Protein AF-A0A1I7ZKZ8-F1 (afdb_monomer)

Radius of gyration: 28.37 Å; Cα contacts (8 Å, |Δi|>4): 45; chains: 1; bounding box: 24×73×84 Å

Secondary structure (DSSP, 8-state):
---PPP-TTSHHHHHHHHHHHHHHHHGGG--S-SSSSTTTTSS--S--GGGGSHHHHHHHHHHHHHHHHHHTTT-TTHHHHHHTGGG-SHHHHHHHHHHS-TT--TTS--

Mean predicted aligned error: 17.16 Å

pLDDT: mean 74.66, std 18.21, range [36.25, 95.81]

Foldseek 3Di:
DDDDDDDPDPVVVVVVVVVVVVVVVVVVPPPPPPDDPPVVVVVQPDPQVQVVPVVRVVVLLVLQVVLCVVCCVPCVCLSVQCPPPNNPDPSSVVSVVVVDDPPDPPPPPD

Organism: NCBI:txid37863

Solvent-accessible surface area (backbone atoms only — not comparable to full-atom values): 7045 Å² total; per-residue (Å²): 138,85,87,82,81,86,74,95,79,62,61,64,63,56,52,51,52,53,51,50,52,56,59,60,59,66,66,75,73,69,74,93,80,81,89,83,57,75,72,71,61,68,76,63,84,60,94,45,73,55,65,79,39,56,72,60,38,52,53,53,53,48,47,26,48,56,42,21,69,77,37,36,91,85,36,74,59,39,41,60,57,14,53,37,77,75,44,73,33,72,56,28,53,56,44,50,55,73,77,48,72,93,81,68,70,97,73,80,89,120

InterPro domains:
  IPR018251 Crustacean neurohormone, conserved site [PS01250] (78-95)
  IPR031098 Crustacean CHH/MIH/GIH neurohormone family [PF01147] (56-103)
  IPR031098 Crustacean CHH/MIH/GIH neurohormone family [PTHR35981] (18-104)
  IPR035957 Crustacean CHH/MIH/GIH neurohormone superfamily [G3DSA:1.10.2010.10] (42-109)
  IPR035957 Crustacean CHH/MIH/GIH neurohormone superfamily [SSF81778] (42-104)

Structure (mmCIF, N/CA/C/O backbone):
data_AF-A0A1I7ZKZ8-F1
#
_entry.id   AF-A0A1I7ZKZ8-F1
#
loop_
_atom_site.group_PDB
_atom_site.id
_atom_site.type_symbol
_atom_site.label_atom_id
_atom_site.label_alt_id
_atom_site.label_comp_id
_atom_site.label_asym_id
_atom_site.label_entity_id
_atom_site.label_seq_id
_atom_site.pdbx_PDB_ins_code
_atom_site.Cartn_x
_atom_site.Cartn_y
_atom_site.Cartn_z
_atom_site.occupancy
_atom_site.B_iso_or_equiv
_atom_site.auth_seq_id
_atom_site.auth_comp_id
_atom_site.auth_asym_id
_atom_site.auth_atom_id
_atom_site.pdbx_PDB_model_num
ATOM 1 N N . MET A 1 1 ? -9.547 -57.025 -58.817 1.00 36.25 1 MET A N 1
ATOM 2 C CA . MET A 1 1 ? -8.298 -56.782 -58.060 1.00 36.25 1 MET A CA 1
ATOM 3 C C . MET A 1 1 ? -7.974 -55.295 -58.160 1.00 36.25 1 MET A C 1
ATOM 5 O O . MET A 1 1 ? -7.513 -54.859 -59.205 1.00 36.25 1 MET A O 1
ATOM 9 N N . ALA A 1 2 ? -8.324 -54.501 -57.144 1.00 38.44 2 ALA A N 1
ATOM 10 C CA . ALA A 1 2 ? -8.072 -53.058 -57.120 1.00 38.44 2 ALA 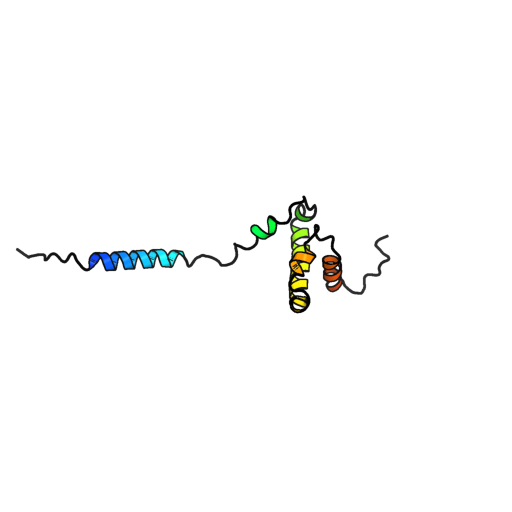A CA 1
ATOM 11 C C . ALA A 1 2 ? -6.711 -52.783 -56.461 1.00 38.44 2 ALA A C 1
ATOM 13 O O . ALA A 1 2 ? -6.445 -53.275 -55.366 1.00 38.44 2 ALA A O 1
ATOM 14 N N . ARG A 1 3 ? -5.841 -52.030 -57.143 1.00 46.59 3 ARG A N 1
ATOM 15 C CA . ARG A 1 3 ? -4.564 -51.554 -56.596 1.00 46.59 3 ARG A CA 1
ATOM 16 C C . ARG A 1 3 ? -4.843 -50.405 -55.621 1.00 46.59 3 ARG A C 1
ATOM 18 O O . ARG A 1 3 ? -5.304 -49.358 -56.063 1.00 46.59 3 ARG A O 1
ATOM 25 N N . LEU A 1 4 ? -4.539 -50.573 -54.333 1.00 51.56 4 LEU A N 1
ATOM 26 C CA . LEU A 1 4 ? -4.402 -49.443 -53.408 1.00 51.56 4 LEU A CA 1
ATOM 27 C C . LEU A 1 4 ? -2.948 -48.963 -53.428 1.00 51.56 4 LEU A C 1
ATOM 29 O O . LEU A 1 4 ? -2.021 -49.712 -53.128 1.00 51.56 4 LEU A O 1
ATOM 33 N N . SER A 1 5 ? -2.778 -47.719 -53.869 1.00 43.94 5 SER A N 1
ATOM 34 C CA . SER A 1 5 ? -1.511 -47.002 -53.963 1.00 43.94 5 SER A CA 1
ATOM 35 C C . SER A 1 5 ? -1.080 -46.506 -52.579 1.00 43.94 5 SER A C 1
ATOM 37 O O . SER A 1 5 ? -1.881 -45.946 -51.835 1.00 43.94 5 SER A O 1
ATOM 39 N N . SER A 1 6 ? 0.190 -46.735 -52.248 1.00 53.12 6 SER A N 1
ATOM 40 C CA . SER A 1 6 ? 0.863 -46.231 -51.052 1.00 53.12 6 SER A CA 1
ATOM 41 C C . SER A 1 6 ? 1.145 -44.731 -51.206 1.00 53.12 6 SER A C 1
ATOM 43 O O . SER A 1 6 ? 1.884 -44.343 -52.108 1.00 53.12 6 SER A O 1
ATOM 45 N N . SER A 1 7 ? 0.574 -43.885 -50.340 1.00 49.16 7 SER A N 1
ATOM 46 C CA . SER A 1 7 ? 0.876 -42.444 -50.259 1.00 49.16 7 SER A CA 1
ATOM 47 C C . SER A 1 7 ? 1.412 -42.053 -48.873 1.00 49.16 7 SER A C 1
ATOM 49 O O . SER A 1 7 ? 0.894 -41.194 -48.160 1.00 49.16 7 SER A O 1
ATOM 51 N N . THR A 1 8 ? 2.508 -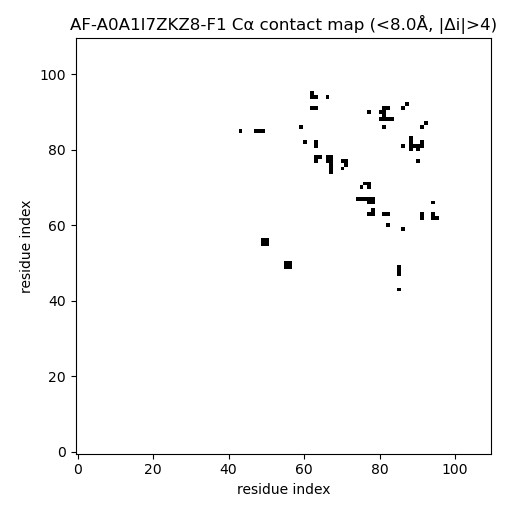42.686 -48.458 1.00 56.12 8 THR A N 1
ATOM 52 C CA . THR A 1 8 ? 3.269 -42.293 -47.263 1.00 56.12 8 THR A CA 1
ATOM 53 C C . THR A 1 8 ? 4.088 -41.031 -47.553 1.00 56.12 8 THR A C 1
ATOM 55 O O . THR A 1 8 ? 5.248 -41.113 -47.944 1.00 56.12 8 THR A O 1
ATOM 58 N N . GLY A 1 9 ? 3.480 -39.851 -47.406 1.00 56.19 9 GLY A N 1
ATOM 59 C CA . GLY A 1 9 ? 4.197 -38.576 -47.566 1.00 56.19 9 GLY A CA 1
ATOM 60 C C . GLY A 1 9 ? 3.473 -37.321 -47.067 1.00 56.19 9 GLY A C 1
ATOM 61 O O . GLY A 1 9 ? 4.132 -36.348 -46.725 1.00 56.19 9 GLY A O 1
ATOM 62 N N . LEU A 1 10 ? 2.138 -37.341 -46.954 1.00 53.09 10 LEU A N 1
ATOM 63 C CA . LEU A 1 10 ? 1.346 -36.197 -46.459 1.00 53.09 10 LEU A CA 1
ATOM 64 C C . LEU A 1 10 ? 0.806 -36.367 -45.029 1.00 53.09 10 LEU A C 1
ATOM 66 O O . LEU A 1 10 ? 0.424 -35.389 -44.391 1.00 53.09 10 LEU A O 1
ATOM 70 N N . ALA A 1 11 ? 0.821 -37.590 -44.494 1.00 56.31 11 ALA A N 1
ATOM 71 C CA . ALA A 1 11 ? 0.339 -37.888 -43.149 1.00 56.31 11 ALA A CA 1
ATOM 72 C C . ALA A 1 11 ? 1.092 -37.173 -42.003 1.00 56.31 11 ALA A C 1
ATOM 74 O O . ALA A 1 11 ? 0.417 -36.714 -41.083 1.00 56.31 11 ALA A O 1
ATOM 75 N N . PRO A 1 12 ? 2.436 -37.015 -42.005 1.00 59.47 12 PRO A N 1
ATOM 76 C CA . PRO A 1 12 ? 3.111 -36.482 -40.823 1.00 59.47 12 PRO A CA 1
ATOM 77 C C . PRO A 1 12 ? 2.798 -34.999 -40.612 1.00 59.47 12 PRO A C 1
ATOM 79 O O . PRO A 1 12 ? 2.567 -34.584 -39.484 1.00 59.47 12 PRO A O 1
ATOM 82 N N . ILE A 1 13 ? 2.704 -34.209 -41.687 1.00 69.12 13 ILE A N 1
ATOM 83 C CA . ILE A 1 13 ? 2.443 -32.763 -41.610 1.00 69.12 13 ILE A CA 1
ATOM 84 C C . ILE A 1 13 ? 1.049 -32.498 -41.030 1.00 69.12 13 ILE A C 1
ATOM 86 O O . ILE A 1 13 ? 0.898 -31.656 -40.148 1.00 69.12 13 ILE A O 1
ATOM 90 N N . ALA A 1 14 ? 0.044 -33.259 -41.473 1.00 68.00 14 ALA A N 1
ATOM 91 C CA . ALA A 1 14 ? -1.316 -33.156 -40.952 1.00 68.00 14 ALA A CA 1
ATOM 92 C C . ALA A 1 14 ? -1.397 -33.574 -39.473 1.00 68.00 14 ALA A C 1
ATOM 94 O O . ALA A 1 14 ? -2.075 -32.919 -38.685 1.00 68.00 14 ALA A O 1
ATOM 95 N N . VAL A 1 15 ? -0.660 -34.616 -39.074 1.00 70.38 15 VAL A N 1
ATOM 96 C CA . VAL A 1 15 ? -0.594 -35.072 -37.676 1.00 70.38 15 VAL A CA 1
ATOM 97 C C . VAL A 1 15 ? 0.096 -34.036 -36.782 1.00 70.38 15 VAL A C 1
ATOM 99 O O . VAL A 1 15 ? -0.413 -33.733 -35.704 1.00 70.38 15 VAL A O 1
ATOM 102 N N . PHE A 1 16 ? 1.200 -33.434 -37.235 1.00 72.00 16 PHE A N 1
ATOM 103 C CA . PHE A 1 16 ? 1.883 -32.365 -36.499 1.00 72.00 16 PHE A CA 1
ATOM 104 C C . PHE A 1 16 ? 1.022 -31.105 -36.379 1.00 72.00 16 PHE A C 1
ATOM 106 O O . PHE A 1 16 ? 0.958 -30.528 -35.298 1.00 72.00 16 PHE A O 1
ATOM 113 N N . ALA A 1 17 ? 0.318 -30.705 -37.442 1.00 74.06 17 ALA A N 1
ATOM 114 C CA . ALA A 1 17 ? -0.581 -29.552 -37.411 1.00 74.06 17 ALA A CA 1
ATOM 115 C C . ALA A 1 17 ? -1.757 -29.761 -36.439 1.00 74.06 17 ALA A C 1
ATOM 117 O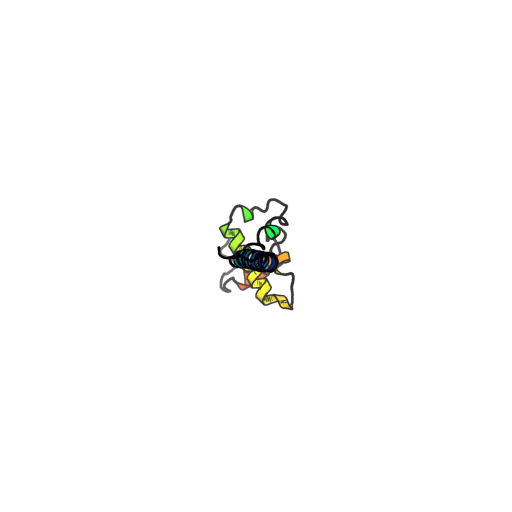 O . ALA A 1 17 ? -2.075 -28.864 -35.658 1.00 74.06 17 ALA A O 1
ATOM 118 N N . LEU A 1 18 ? -2.360 -30.956 -36.427 1.00 68.00 18 LEU A N 1
ATOM 119 C CA . LEU A 1 18 ? -3.438 -31.302 -35.493 1.00 68.00 18 LEU A CA 1
ATOM 120 C C . LEU A 1 18 ? -2.953 -31.342 -34.037 1.00 68.00 18 LEU A C 1
ATOM 122 O O . LEU A 1 18 ? -3.637 -30.827 -33.152 1.00 68.00 18 LEU A O 1
ATOM 126 N N . ALA A 1 19 ? -1.757 -31.884 -33.789 1.00 75.38 19 ALA A N 1
ATOM 127 C CA . ALA A 1 19 ? -1.147 -31.870 -32.462 1.00 75.38 19 ALA A CA 1
ATOM 128 C C . ALA A 1 19 ? -0.842 -30.437 -31.994 1.00 75.38 19 ALA A C 1
ATOM 130 O O . ALA A 1 19 ? -1.142 -30.084 -30.856 1.00 75.38 19 ALA A O 1
ATOM 131 N N . PHE A 1 20 ? -0.311 -29.586 -32.875 1.00 75.50 20 PHE A N 1
ATOM 132 C CA . PHE A 1 20 ? 0.007 -28.193 -32.552 1.00 75.50 20 PHE A CA 1
ATOM 133 C C . PHE A 1 20 ? -1.253 -27.363 -32.264 1.00 75.50 20 PHE A C 1
ATOM 135 O O . PHE A 1 20 ? -1.269 -26.589 -31.309 1.00 75.50 20 PHE A O 1
ATOM 142 N N . CYS A 1 21 ? -2.335 -27.568 -33.025 1.00 72.44 21 CYS A N 1
ATOM 143 C CA . CYS A 1 21 ? -3.632 -26.939 -32.759 1.00 72.44 21 CYS A CA 1
ATOM 144 C C . CYS A 1 21 ? -4.219 -27.364 -31.408 1.00 72.44 21 CYS A C 1
ATOM 146 O O . CYS A 1 21 ? -4.686 -26.504 -30.663 1.00 72.44 21 CYS A O 1
ATOM 148 N N . ALA A 1 22 ? -4.153 -28.655 -31.064 1.00 69.88 22 ALA A N 1
ATOM 149 C CA . ALA A 1 22 ? -4.612 -29.140 -29.763 1.00 69.88 22 ALA A CA 1
ATOM 150 C C . ALA A 1 22 ? -3.806 -28.506 -28.613 1.00 69.88 22 ALA A C 1
ATOM 152 O O . ALA A 1 22 ? -4.388 -28.027 -27.641 1.00 69.88 22 ALA A O 1
ATOM 153 N N . 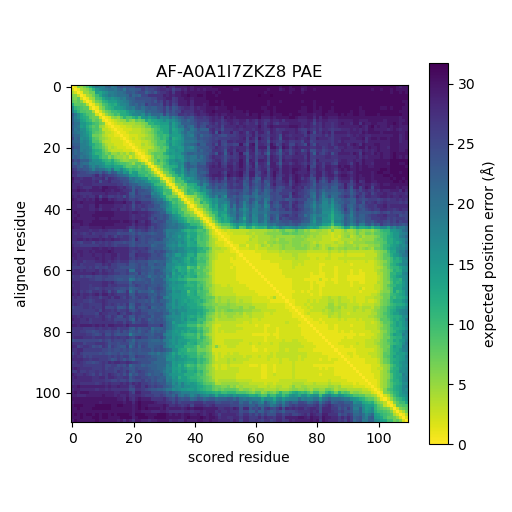ILE A 1 23 ? -2.480 -28.414 -28.755 1.00 71.50 23 ILE A N 1
ATOM 154 C CA . ILE A 1 23 ? -1.598 -27.791 -27.755 1.00 71.50 23 ILE A CA 1
ATOM 155 C C . ILE A 1 23 ? -1.880 -26.282 -27.623 1.00 71.50 23 ILE A C 1
ATOM 157 O O . ILE A 1 23 ? -1.919 -25.766 -26.507 1.00 71.50 23 ILE A O 1
ATOM 161 N N . ALA A 1 24 ? -2.146 -25.579 -28.729 1.00 67.12 24 ALA A N 1
ATOM 162 C CA . ALA A 1 24 ? -2.467 -24.149 -28.724 1.00 67.12 24 ALA A CA 1
ATOM 163 C C . ALA A 1 24 ? -3.852 -23.832 -28.128 1.00 67.12 24 ALA A C 1
ATOM 165 O O . ALA A 1 24 ? -4.052 -22.749 -27.588 1.00 67.12 24 ALA A O 1
ATOM 166 N N . SER A 1 25 ? -4.812 -24.760 -28.177 1.00 62.12 25 SER A N 1
ATOM 167 C CA . SER A 1 25 ? -6.111 -24.559 -27.517 1.00 62.12 25 SER A CA 1
ATOM 168 C C . SER A 1 25 ? -6.044 -24.654 -25.986 1.00 62.12 25 SER A C 1
ATOM 170 O O . SER A 1 25 ? -6.830 -23.987 -25.311 1.00 62.12 25 SER A O 1
ATOM 172 N N . LEU A 1 26 ? -5.082 -25.392 -25.411 1.00 58.88 26 LEU A N 1
ATOM 173 C CA . LEU A 1 26 ? -4.934 -25.501 -23.950 1.00 58.88 26 LEU A CA 1
ATOM 174 C C . LEU A 1 26 ? -4.415 -24.215 -23.286 1.00 58.88 26 LEU A C 1
ATOM 176 O O . LEU A 1 26 ? -4.638 -24.018 -22.094 1.00 58.88 26 LEU A O 1
ATOM 180 N N . SER A 1 27 ? -3.762 -23.317 -24.025 1.00 59.50 27 SER A N 1
ATOM 181 C CA . SER A 1 27 ? -3.265 -22.052 -23.466 1.00 59.50 27 SER A CA 1
ATOM 182 C C . SER A 1 27 ? -4.343 -20.968 -23.330 1.00 59.50 27 SER A C 1
ATOM 184 O O . SER A 1 27 ? -4.065 -19.906 -22.776 1.00 59.50 27 SER A O 1
ATOM 186 N N . SER A 1 28 ? -5.583 -21.226 -23.765 1.00 58.22 28 SER A N 1
ATOM 187 C CA . SER A 1 28 ? -6.675 -20.238 -23.739 1.00 58.22 28 SER A CA 1
ATOM 188 C C . SER A 1 28 ? -7.551 -20.241 -22.472 1.00 58.22 28 SER A C 1
ATOM 190 O O . SER A 1 28 ? -8.538 -19.516 -22.414 1.00 58.22 28 SER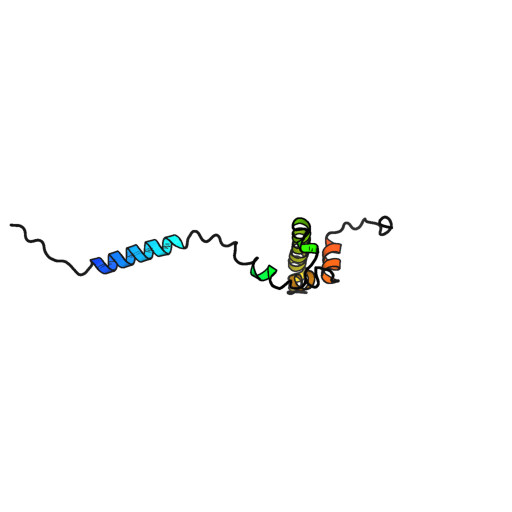 A O 1
ATOM 192 N N . ALA A 1 29 ? -7.155 -20.964 -21.418 1.00 57.69 29 ALA A N 1
ATOM 193 C CA . ALA A 1 29 ? -7.784 -20.888 -20.089 1.00 57.69 29 ALA A CA 1
ATOM 194 C C . ALA A 1 29 ? -6.810 -20.455 -18.972 1.00 57.69 29 ALA A C 1
ATOM 196 O O . ALA A 1 29 ? -7.011 -20.773 -17.801 1.00 57.69 29 ALA A O 1
ATOM 197 N N . ALA A 1 30 ? -5.744 -19.723 -19.311 1.00 50.19 30 ALA A N 1
ATOM 198 C CA . ALA A 1 30 ? -4.950 -19.010 -18.315 1.00 50.19 30 ALA A CA 1
ATOM 199 C C . ALA A 1 30 ? -5.613 -17.657 -18.004 1.00 50.19 30 ALA A C 1
ATOM 201 O O . ALA A 1 30 ? -5.280 -16.625 -18.592 1.00 50.19 30 ALA A O 1
ATOM 202 N N . ASP A 1 31 ? -6.567 -17.671 -17.073 1.00 53.53 31 ASP A N 1
ATOM 203 C CA . ASP A 1 31 ? -7.077 -16.461 -16.429 1.00 53.53 31 ASP A CA 1
ATOM 204 C C . ASP A 1 31 ? -5.896 -15.625 -15.900 1.00 53.53 31 ASP A C 1
ATOM 206 O O . ASP A 1 31 ? -5.127 -16.049 -15.033 1.00 53.53 31 ASP A O 1
ATOM 210 N N . SER A 1 32 ? -5.722 -14.418 -16.442 1.00 57.06 32 SER A N 1
ATOM 211 C CA . SER A 1 32 ? -4.558 -13.544 -16.217 1.00 57.06 32 SER A CA 1
ATOM 212 C C . SER A 1 32 ? -4.543 -12.846 -14.847 1.00 57.06 32 SER A C 1
ATOM 214 O O . SER A 1 32 ? -4.163 -11.681 -14.740 1.00 57.06 32 SER A O 1
ATOM 216 N N . ARG A 1 33 ? -4.954 -13.515 -13.763 1.00 55.69 33 ARG A N 1
ATOM 217 C CA . ARG A 1 33 ? -5.018 -12.892 -12.426 1.00 55.69 33 ARG A CA 1
ATOM 218 C C . ARG A 1 33 ? -4.542 -13.765 -11.268 1.00 55.69 33 ARG A C 1
ATOM 220 O O . ARG A 1 33 ? -5.058 -13.596 -10.177 1.00 55.69 33 ARG A O 1
ATOM 227 N N . MET A 1 34 ? -3.552 -14.648 -11.422 1.00 52.16 34 MET A N 1
ATOM 228 C CA . MET A 1 34 ? -2.984 -15.349 -10.249 1.00 52.16 34 MET A CA 1
ATOM 229 C C . MET A 1 34 ? -1.464 -15.581 -10.290 1.00 52.16 34 MET A C 1
ATOM 231 O O . MET A 1 34 ? -1.010 -16.660 -9.949 1.00 52.16 34 MET A O 1
ATOM 235 N N . ILE A 1 35 ? -0.634 -14.587 -10.639 1.00 55.97 35 ILE A N 1
ATOM 236 C CA . ILE A 1 35 ? 0.827 -14.661 -10.370 1.00 55.97 35 ILE A CA 1
ATOM 237 C C . ILE A 1 35 ? 1.396 -13.296 -9.937 1.00 55.97 35 ILE A C 1
ATOM 239 O O . ILE A 1 35 ? 2.412 -12.832 -10.440 1.00 55.97 35 ILE A O 1
ATOM 243 N N . MET A 1 36 ? 0.740 -12.602 -9.000 1.00 50.50 36 MET A N 1
ATOM 244 C CA . MET A 1 36 ? 1.347 -11.421 -8.355 1.00 50.50 36 MET A CA 1
ATOM 245 C C . MET A 1 36 ? 0.891 -11.212 -6.901 1.00 50.50 36 MET A C 1
ATOM 247 O O . MET A 1 36 ? 0.749 -10.087 -6.450 1.00 50.50 36 MET A O 1
ATOM 251 N N . ASN A 1 37 ? 0.678 -12.295 -6.144 1.00 54.16 37 ASN A N 1
ATOM 252 C CA . ASN A 1 37 ? 0.470 -12.209 -4.686 1.00 54.16 37 ASN A CA 1
ATOM 253 C C . ASN A 1 37 ? 1.457 -13.068 -3.880 1.00 54.16 37 ASN A C 1
ATOM 255 O O . ASN A 1 37 ? 1.865 -12.669 -2.794 1.00 54.16 37 ASN A O 1
ATOM 259 N N . ALA A 1 38 ? 1.916 -14.206 -4.415 1.00 54.16 38 ALA A N 1
ATOM 260 C CA . ALA A 1 38 ? 2.771 -15.130 -3.664 1.00 54.16 38 ALA A CA 1
ATOM 261 C C . ALA A 1 38 ? 4.192 -14.589 -3.398 1.00 54.16 38 ALA A C 1
ATOM 263 O O . ALA A 1 38 ? 4.759 -14.845 -2.341 1.00 54.16 38 ALA A O 1
ATOM 264 N N . LEU A 1 39 ? 4.756 -13.793 -4.315 1.00 53.78 39 LEU A N 1
ATOM 265 C CA . LEU A 1 39 ? 6.074 -13.166 -4.125 1.00 53.78 39 LEU A CA 1
ATOM 266 C C . LEU A 1 39 ? 6.021 -11.877 -3.296 1.00 53.78 39 LEU A C 1
ATOM 268 O O . LEU A 1 39 ? 7.019 -11.517 -2.681 1.00 53.78 39 LEU A O 1
ATOM 272 N N . SER A 1 40 ? 4.861 -11.216 -3.210 1.00 53.22 40 SER A N 1
ATOM 273 C CA . SER A 1 40 ? 4.694 -10.054 -2.327 1.00 53.22 40 SER A CA 1
ATOM 274 C C . SER A 1 40 ? 4.645 -10.447 -0.848 1.00 53.22 40 SER A C 1
ATOM 276 O O . SER A 1 40 ? 4.856 -9.583 -0.003 1.00 53.22 40 SER A O 1
ATOM 278 N N . ASN A 1 41 ? 4.369 -11.717 -0.542 1.00 52.44 41 ASN A N 1
ATOM 279 C CA . ASN A 1 41 ? 4.237 -12.228 0.823 1.00 52.44 41 ASN A CA 1
ATOM 280 C C . ASN A 1 41 ? 5.580 -12.688 1.423 1.00 52.44 41 ASN A C 1
ATOM 282 O O . ASN A 1 41 ? 5.692 -12.909 2.619 1.00 52.44 41 ASN A O 1
ATOM 286 N N . LYS A 1 42 ? 6.624 -12.851 0.596 1.00 44.66 42 LYS A N 1
ATOM 287 C CA . LYS A 1 42 ? 7.920 -13.387 1.047 1.00 44.66 42 LYS A CA 1
ATOM 288 C C . LYS A 1 42 ? 8.940 -12.308 1.438 1.00 44.66 42 LYS A C 1
ATOM 290 O O . LYS A 1 42 ? 9.991 -12.652 1.956 1.00 44.66 42 LYS A O 1
ATOM 295 N N . TYR A 1 43 ? 8.658 -11.029 1.182 1.00 50.19 43 TYR A N 1
ATOM 296 C CA . TYR A 1 43 ? 9.536 -9.913 1.577 1.00 50.19 43 TYR A CA 1
ATOM 297 C C . TYR A 1 43 ? 9.148 -9.296 2.933 1.00 50.19 43 TYR A C 1
ATOM 299 O O . TYR A 1 43 ? 9.756 -8.335 3.386 1.00 50.19 43 TYR A O 1
ATOM 307 N N . ASP A 1 44 ? 8.139 -9.861 3.591 1.00 54.56 44 ASP A N 1
ATOM 308 C CA . ASP A 1 44 ? 7.633 -9.410 4.883 1.00 54.56 44 ASP A CA 1
ATOM 309 C C . ASP A 1 44 ? 8.166 -10.339 5.989 1.00 54.56 44 ASP A C 1
ATOM 311 O O . ASP A 1 44 ? 7.445 -11.048 6.683 1.00 54.56 44 ASP A O 1
ATOM 315 N N . THR A 1 45 ? 9.492 -10.472 6.041 1.00 53.28 45 THR A N 1
ATOM 316 C CA . THR A 1 45 ? 10.189 -11.423 6.918 1.00 53.28 45 THR A CA 1
ATOM 317 C C . THR A 1 45 ? 10.638 -10.761 8.212 1.00 53.28 45 THR A C 1
ATOM 319 O O . THR A 1 45 ? 11.831 -10.643 8.453 1.00 53.28 45 THR A O 1
ATOM 322 N N . GLU A 1 46 ? 9.673 -10.352 9.025 1.00 56.56 46 GLU A N 1
ATOM 323 C CA . GLU A 1 46 ? 9.667 -10.401 10.494 1.00 56.56 46 GLU A CA 1
ATOM 324 C C . GLU A 1 46 ? 8.179 -10.481 10.866 1.00 56.56 46 GLU A C 1
ATOM 326 O O . GLU A 1 46 ? 7.385 -9.787 10.248 1.00 56.56 46 GLU A O 1
ATOM 331 N N . ASP A 1 47 ? 7.776 -11.367 11.783 1.00 74.50 47 ASP A N 1
ATOM 332 C CA . ASP A 1 47 ? 6.378 -11.713 12.116 1.00 74.50 47 ASP A CA 1
ATOM 333 C C . ASP A 1 47 ? 5.495 -10.468 12.381 1.00 74.50 47 ASP A C 1
ATOM 335 O O . ASP A 1 47 ? 5.322 -10.025 13.519 1.00 74.50 47 ASP A O 1
ATOM 339 N N . CYS A 1 48 ? 4.961 -9.862 11.317 1.00 81.12 48 CYS A N 1
ATOM 340 C CA . CYS A 1 48 ? 4.185 -8.637 11.387 1.00 81.12 48 CYS A CA 1
ATOM 341 C C . CYS A 1 48 ? 2.799 -8.972 11.967 1.00 81.12 48 CYS A C 1
ATOM 343 O O . CYS A 1 48 ? 2.004 -9.652 11.307 1.00 81.12 48 CYS A O 1
ATOM 345 N N . PRO A 1 49 ? 2.429 -8.455 13.160 1.00 86.06 49 PRO A N 1
ATOM 346 C CA . PRO A 1 49 ? 1.191 -8.850 13.845 1.00 86.06 49 PRO A CA 1
ATOM 347 C C . PRO A 1 49 ? -0.078 -8.591 13.026 1.00 86.06 49 PRO A C 1
ATOM 349 O O . PRO A 1 49 ? -1.106 -9.230 13.238 1.00 86.06 49 PRO A O 1
ATOM 352 N N . ILE A 1 50 ? 0.004 -7.656 12.079 1.00 86.25 50 ILE A N 1
ATOM 353 C CA . ILE A 1 50 ? -1.092 -7.245 11.209 1.00 86.25 50 ILE A CA 1
ATOM 354 C C . ILE A 1 50 ? -1.590 -8.381 10.306 1.00 86.25 50 ILE A C 1
ATOM 356 O O . ILE A 1 50 ? -2.791 -8.482 10.074 1.00 86.25 50 ILE A O 1
ATOM 360 N N . TYR A 1 51 ? -0.709 -9.285 9.862 1.00 84.88 51 TYR A N 1
ATOM 361 C CA . TYR A 1 51 ? -1.093 -10.385 8.970 1.00 84.88 51 TYR A CA 1
ATOM 362 C C . TYR A 1 51 ? -1.868 -11.485 9.695 1.00 84.88 51 TYR A C 1
ATOM 364 O O . TYR A 1 51 ? -2.561 -12.272 9.051 1.00 84.88 51 TYR A O 1
ATOM 372 N N . ARG A 1 52 ? -1.842 -11.501 11.037 1.00 87.94 52 ARG A N 1
ATOM 373 C CA . ARG A 1 52 ? -2.725 -12.360 11.840 1.00 87.94 52 ARG A CA 1
ATOM 374 C C . ARG A 1 52 ? -4.195 -11.953 11.691 1.00 87.94 52 ARG A C 1
ATOM 376 O O . ARG A 1 52 ? -5.077 -12.787 11.866 1.00 87.94 52 ARG A O 1
ATOM 383 N N . ASN A 1 53 ? -4.464 -10.695 11.331 1.00 90.00 53 ASN A N 1
ATOM 384 C CA . ASN A 1 53 ? -5.794 -10.195 11.005 1.00 90.00 53 ASN A CA 1
ATOM 385 C C . ASN A 1 53 ? -5.893 -9.941 9.493 1.00 90.00 53 ASN A C 1
ATOM 387 O O . ASN A 1 53 ? -5.647 -8.838 9.006 1.00 90.00 53 ASN A O 1
ATOM 391 N N . SER A 1 54 ? -6.263 -10.989 8.749 1.00 85.19 54 SER A N 1
ATOM 392 C CA . SER A 1 54 ? -6.363 -10.935 7.286 1.00 85.19 54 SER A CA 1
ATOM 393 C C . SER A 1 54 ? -7.247 -9.779 6.776 1.00 85.19 54 SER A C 1
ATOM 395 O O . SER A 1 54 ? -6.755 -9.026 5.931 1.00 85.19 54 SER A O 1
ATOM 397 N N . PRO A 1 55 ? -8.468 -9.539 7.308 1.00 91.56 55 PRO A N 1
ATOM 398 C CA . PRO A 1 55 ? -9.278 -8.383 6.913 1.00 91.56 55 PRO A CA 1
ATOM 399 C C . PRO A 1 55 ? -8.570 -7.038 7.103 1.00 91.56 55 PRO A C 1
ATOM 401 O O . PRO A 1 55 ? -8.593 -6.198 6.204 1.00 91.56 55 PRO A O 1
ATOM 404 N N . LEU A 1 56 ? -7.910 -6.839 8.247 1.00 91.81 56 LEU A N 1
ATOM 405 C CA . LEU A 1 56 ? -7.207 -5.593 8.544 1.00 91.81 56 LEU A CA 1
ATOM 406 C C . LEU A 1 56 ? -6.028 -5.370 7.590 1.00 91.81 56 LEU A C 1
ATOM 408 O O . LEU A 1 56 ? -5.884 -4.276 7.046 1.00 91.81 56 LEU A O 1
ATOM 412 N N . HIS A 1 57 ? -5.222 -6.404 7.333 1.00 90.75 57 HIS A N 1
ATOM 413 C CA . HIS A 1 57 ? -4.088 -6.295 6.411 1.00 90.75 57 HIS A CA 1
ATOM 414 C C . HIS A 1 57 ? -4.542 -5.914 4.988 1.00 90.75 57 HIS A C 1
ATOM 416 O O . HIS A 1 57 ? -3.886 -5.098 4.341 1.00 90.75 57 HIS A O 1
ATOM 422 N N . VAL A 1 58 ? -5.679 -6.449 4.517 1.00 93.19 58 VAL A N 1
ATOM 423 C CA . VAL A 1 58 ? -6.221 -6.135 3.183 1.00 93.19 58 VAL A CA 1
ATOM 424 C C . VAL A 1 58 ? -6.608 -4.661 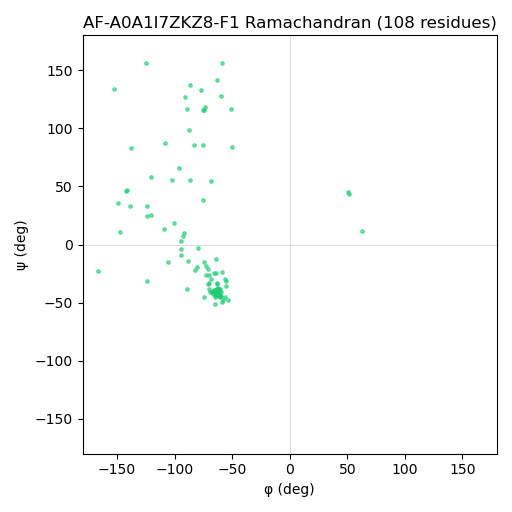3.093 1.00 93.19 58 VAL A C 1
ATOM 426 O O . VAL A 1 58 ? -6.307 -4.007 2.094 1.00 93.19 58 VAL A O 1
ATOM 429 N N . VAL A 1 59 ? -7.239 -4.117 4.138 1.00 93.75 59 VAL A N 1
ATOM 430 C CA . VAL A 1 59 ? -7.586 -2.689 4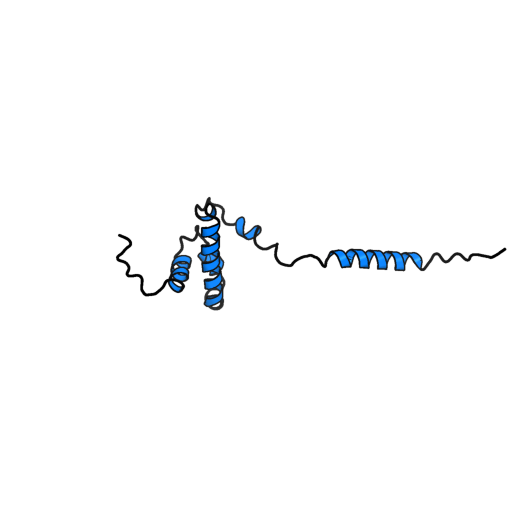.190 1.00 93.75 59 VAL A CA 1
ATOM 431 C C . VAL A 1 59 ? -6.325 -1.829 4.133 1.00 93.75 59 VAL A C 1
ATOM 433 O O . VAL A 1 59 ? -6.268 -0.869 3.365 1.00 93.75 59 VAL A O 1
ATOM 436 N N . MET A 1 60 ? -5.290 -2.190 4.890 1.00 93.19 60 MET A N 1
ATOM 437 C CA . MET A 1 60 ? -4.041 -1.426 4.917 1.00 93.19 60 MET A CA 1
ATOM 438 C C . MET A 1 60 ? -3.278 -1.491 3.586 1.00 93.19 60 MET A C 1
ATOM 440 O O . MET A 1 60 ? -2.808 -0.453 3.115 1.00 93.19 60 MET A O 1
ATOM 444 N N . ASP A 1 61 ? -3.213 -2.654 2.924 1.00 94.44 61 ASP A N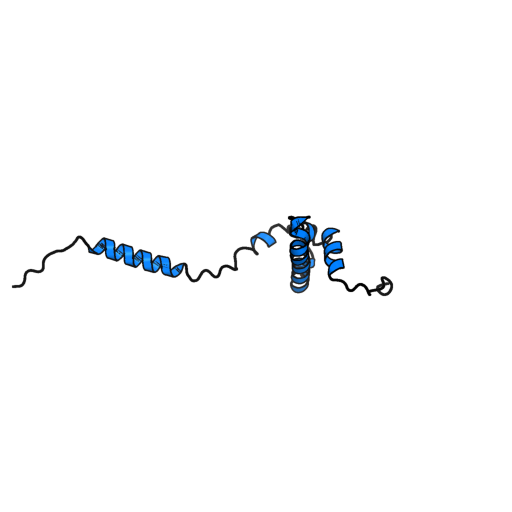 1
ATOM 445 C CA . ASP A 1 61 ? -2.639 -2.755 1.570 1.00 94.44 61 ASP A CA 1
ATOM 446 C C . ASP A 1 61 ? -3.446 -1.920 0.567 1.00 94.44 61 ASP A C 1
ATOM 448 O O . ASP A 1 61 ? -2.866 -1.243 -0.287 1.00 94.44 61 ASP A O 1
ATOM 452 N N . ARG A 1 62 ? -4.779 -1.882 0.708 1.00 94.69 62 ARG A N 1
ATOM 453 C CA . ARG A 1 62 ? -5.637 -1.064 -0.155 1.00 94.69 62 ARG A CA 1
ATOM 454 C C . ARG A 1 62 ? -5.375 0.431 0.020 1.00 94.69 62 ARG A C 1
ATOM 456 O O . ARG A 1 62 ? -5.306 1.134 -0.987 1.00 94.69 62 ARG A O 1
ATOM 463 N N . VAL A 1 63 ? -5.175 0.909 1.250 1.00 95.06 63 VAL A N 1
ATOM 464 C CA . VAL A 1 63 ? -4.764 2.301 1.521 1.00 95.06 63 VAL A CA 1
ATOM 465 C C . VAL A 1 63 ? -3.447 2.620 0.810 1.00 95.06 63 VAL A C 1
ATOM 467 O O . VAL A 1 63 ? -3.362 3.621 0.097 1.00 95.06 63 VAL A O 1
ATOM 470 N N . CYS A 1 64 ? -2.440 1.750 0.934 1.00 95.81 64 CYS A N 1
ATOM 471 C CA . CYS A 1 64 ? -1.150 1.939 0.266 1.00 95.81 64 CYS A CA 1
ATOM 472 C C . CYS A 1 64 ? -1.264 1.938 -1.265 1.00 95.81 64 CYS A C 1
ATOM 474 O O . CYS A 1 64 ? -0.590 2.723 -1.932 1.00 95.81 64 CYS A O 1
ATOM 476 N N . LEU A 1 65 ? -2.117 1.079 -1.828 1.00 95.19 65 LEU A N 1
ATOM 477 C CA . LEU A 1 65 ? -2.356 1.013 -3.268 1.00 95.19 65 LEU A CA 1
ATOM 478 C C . LEU A 1 65 ? -3.006 2.297 -3.796 1.00 95.19 65 LEU A C 1
ATOM 480 O O . LEU A 1 65 ? -2.483 2.893 -4.732 1.00 95.19 65 LEU A O 1
ATOM 484 N N . MET A 1 66 ? -4.095 2.751 -3.172 1.00 94.94 66 MET A N 1
ATOM 485 C CA . MET A 1 66 ? -4.789 3.975 -3.596 1.00 94.94 66 MET A CA 1
ATOM 486 C C . MET A 1 66 ? -3.885 5.205 -3.458 1.00 94.94 66 MET A C 1
ATOM 488 O O . MET A 1 66 ? -3.864 6.077 -4.321 1.00 94.94 66 MET A O 1
ATOM 492 N N . CYS A 1 67 ? -3.078 5.256 -2.399 1.00 95.00 67 CYS A N 1
ATOM 493 C CA . CYS A 1 67 ? -2.102 6.321 -2.206 1.00 95.00 67 CYS A CA 1
ATOM 494 C C . CYS A 1 67 ? -1.017 6.317 -3.293 1.00 95.00 67 CYS A C 1
ATOM 496 O O . CYS A 1 67 ? -0.675 7.365 -3.836 1.00 95.00 67 CYS A O 1
ATOM 498 N N . HIS A 1 68 ? -0.508 5.141 -3.665 1.00 95.69 68 HIS A N 1
ATOM 499 C CA . HIS A 1 68 ? 0.407 5.018 -4.795 1.00 95.69 68 HIS A CA 1
ATOM 500 C C . HIS A 1 68 ? -0.244 5.464 -6.109 1.00 95.69 68 HIS A C 1
ATOM 502 O O . HIS A 1 68 ? 0.4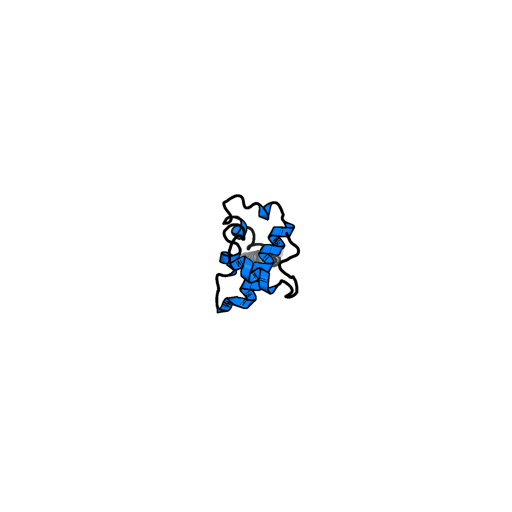04 6.149 -6.885 1.00 95.69 68 HIS A O 1
ATOM 508 N N . GLU A 1 69 ? -1.510 5.132 -6.364 1.00 94.25 69 GLU A N 1
ATOM 509 C CA . GLU A 1 69 ? -2.202 5.576 -7.583 1.00 94.25 69 GLU A CA 1
ATOM 510 C C . GLU A 1 69 ? -2.262 7.112 -7.672 1.00 94.25 69 GLU A C 1
ATOM 512 O O . GLU A 1 69 ? -1.921 7.669 -8.714 1.00 94.25 69 GLU A O 1
ATOM 517 N N . MET A 1 70 ? -2.582 7.798 -6.568 1.00 92.19 70 MET A N 1
ATOM 518 C CA . MET A 1 70 ? -2.654 9.266 -6.524 1.00 92.19 70 MET A CA 1
ATOM 519 C C . MET A 1 70 ? -1.286 9.954 -6.656 1.00 92.19 70 MET A C 1
ATOM 521 O O . MET A 1 70 ? -1.172 10.959 -7.353 1.00 92.19 70 MET A O 1
ATOM 525 N N . TYR A 1 71 ? -0.244 9.418 -6.009 1.00 91.31 71 TYR A N 1
ATOM 526 C CA . TYR A 1 71 ? 1.079 10.059 -5.925 1.00 91.31 71 TYR A CA 1
ATOM 527 C C . TYR A 1 71 ? 2.167 9.361 -6.740 1.00 91.31 71 TYR A C 1
ATOM 529 O O . TYR A 1 71 ? 3.345 9.661 -6.561 1.00 91.31 71 TYR A O 1
ATOM 537 N N . SER A 1 72 ? 1.811 8.448 -7.643 1.00 93.19 72 SER A N 1
ATOM 538 C CA . SER A 1 72 ? 2.781 7.665 -8.428 1.00 93.19 72 SER A CA 1
ATOM 539 C C . SER A 1 72 ? 3.771 8.537 -9.204 1.00 93.19 72 SER A C 1
ATOM 541 O O . SER A 1 72 ? 4.924 8.148 -9.372 1.00 93.19 72 SER A O 1
ATOM 543 N N . HIS A 1 73 ? 3.346 9.731 -9.628 1.00 93.31 73 HIS A N 1
ATOM 544 C CA . HIS A 1 73 ? 4.195 10.677 -10.353 1.00 93.31 73 HIS A CA 1
ATOM 545 C C . HIS A 1 73 ? 5.287 11.316 -9.473 1.00 93.31 73 HIS A C 1
ATOM 547 O O . HIS A 1 73 ? 6.390 11.562 -9.952 1.00 93.31 73 HIS A O 1
ATOM 553 N N . GLU A 1 74 ? 4.997 11.559 -8.192 1.00 93.88 74 GLU A N 1
ATOM 554 C CA . GLU A 1 74 ? 5.938 12.142 -7.224 1.00 93.88 74 GLU A CA 1
ATOM 555 C C . GLU A 1 74 ? 6.758 11.064 -6.515 1.00 93.88 74 GLU A C 1
ATOM 557 O O . GLU A 1 74 ? 7.936 11.256 -6.211 1.00 93.88 74 GLU A O 1
ATOM 562 N N . ARG A 1 75 ? 6.116 9.934 -6.202 1.00 90.69 75 ARG A N 1
ATOM 563 C CA . ARG A 1 75 ? 6.663 8.846 -5.390 1.00 90.69 75 ARG A CA 1
ATOM 564 C C . ARG A 1 75 ? 6.299 7.487 -5.997 1.00 90.69 75 ARG A C 1
ATOM 566 O O . ARG A 1 75 ? 5.373 6.825 -5.525 1.00 90.69 75 ARG A O 1
ATOM 573 N N . PRO A 1 76 ? 7.058 7.007 -6.997 1.00 91.31 76 PRO A N 1
ATOM 574 C CA . PRO A 1 76 ? 6.770 5.736 -7.668 1.00 91.31 76 PRO A CA 1
ATOM 575 C C . PRO A 1 76 ? 6.893 4.520 -6.734 1.00 91.31 76 PRO A C 1
ATOM 577 O O . PRO A 1 76 ? 6.239 3.504 -6.938 1.00 91.31 76 PRO A O 1
ATOM 580 N N . ASN A 1 77 ? 7.680 4.624 -5.660 1.00 92.81 77 ASN A N 1
ATOM 581 C CA . ASN A 1 77 ? 7.876 3.536 -4.695 1.00 92.81 77 ASN A CA 1
ATOM 582 C C . ASN A 1 77 ? 6.909 3.589 -3.502 1.00 92.81 77 ASN A C 1
ATOM 584 O O . ASN A 1 77 ? 7.033 2.781 -2.576 1.00 92.81 77 ASN A O 1
ATOM 588 N N . MET A 1 78 ? 5.918 4.494 -3.521 1.00 93.31 78 MET A N 1
ATOM 589 C CA . MET A 1 78 ? 5.057 4.770 -2.366 1.00 93.31 78 MET A CA 1
ATOM 590 C C . MET A 1 78 ? 4.369 3.516 -1.818 1.00 93.31 78 MET A C 1
ATOM 592 O O . MET A 1 78 ? 4.241 3.367 -0.606 1.00 93.31 78 MET A O 1
ATOM 596 N N . ARG A 1 79 ? 3.968 2.571 -2.681 1.00 93.75 79 ARG A N 1
ATOM 597 C CA . ARG A 1 79 ? 3.308 1.331 -2.243 1.00 93.75 79 ARG A CA 1
ATOM 598 C C . ARG A 1 79 ? 4.218 0.470 -1.363 1.00 93.75 79 ARG A C 1
ATOM 600 O O . ARG A 1 79 ? 3.754 -0.078 -0.367 1.00 93.75 79 ARG A O 1
ATOM 607 N N . VAL A 1 80 ? 5.492 0.339 -1.730 1.00 93.38 80 VAL A N 1
ATOM 608 C CA . VAL A 1 80 ? 6.459 -0.497 -1.001 1.00 93.38 80 VAL A CA 1
ATOM 609 C C . VAL A 1 80 ? 6.871 0.192 0.298 1.00 93.38 80 VAL A C 1
ATOM 611 O O . VAL A 1 80 ? 6.835 -0.427 1.359 1.00 93.38 80 VAL A O 1
ATOM 614 N N . GLU A 1 81 ? 7.165 1.492 0.236 1.00 93.31 81 GLU A N 1
ATOM 615 C CA . GLU A 1 81 ? 7.493 2.310 1.412 1.00 93.31 81 GLU A CA 1
ATOM 616 C C . GLU A 1 81 ? 6.348 2.321 2.435 1.00 93.31 81 GLU A C 1
ATOM 618 O O . GLU A 1 81 ? 6.577 2.166 3.635 1.00 93.31 81 GLU A O 1
ATOM 623 N N . CYS A 1 82 ? 5.102 2.421 1.965 1.00 95.25 82 CYS A N 1
ATOM 624 C CA . CYS A 1 82 ? 3.904 2.410 2.803 1.00 95.25 82 CYS A CA 1
ATOM 625 C C . CYS A 1 82 ? 3.727 1.095 3.578 1.00 95.25 82 CYS A C 1
ATOM 627 O O . CYS A 1 82 ? 3.364 1.124 4.753 1.00 95.25 82 CYS A O 1
ATOM 629 N N . ARG A 1 83 ? 4.024 -0.050 2.953 1.00 93.69 83 ARG A N 1
ATOM 630 C CA . ARG A 1 83 ? 3.893 -1.378 3.577 1.00 93.69 83 ARG A CA 1
ATOM 631 C C . ARG A 1 83 ? 5.058 -1.751 4.488 1.00 93.69 83 ARG A C 1
ATOM 633 O O . ARG A 1 83 ? 4.910 -2.646 5.315 1.00 93.69 83 ARG A O 1
ATOM 640 N N . SER A 1 84 ? 6.203 -1.089 4.330 1.00 91.44 84 SER A N 1
ATOM 641 C CA . SER A 1 84 ? 7.406 -1.405 5.098 1.00 91.44 84 SER A CA 1
ATOM 642 C C . SER A 1 84 ? 7.185 -1.276 6.613 1.00 91.44 84 SER A C 1
ATOM 644 O O . SER A 1 84 ? 6.274 -0.579 7.070 1.00 91.44 84 SER A O 1
ATOM 646 N N . ASN A 1 85 ? 8.005 -1.982 7.398 1.00 91.56 85 ASN A N 1
ATOM 647 C CA . ASN A 1 85 ? 7.947 -1.977 8.865 1.00 91.56 85 ASN A CA 1
ATOM 648 C C . ASN A 1 85 ? 6.528 -2.240 9.421 1.00 91.56 85 ASN A C 1
ATOM 650 O O . ASN A 1 85 ? 6.041 -1.516 10.291 1.00 91.56 85 ASN A O 1
ATOM 654 N N . CYS A 1 86 ? 5.820 -3.230 8.868 1.00 92.12 86 CYS A N 1
ATOM 655 C CA . CYS A 1 86 ? 4.448 -3.576 9.249 1.00 92.12 86 CYS A CA 1
ATOM 656 C C . CYS A 1 86 ? 3.479 -2.373 9.241 1.00 92.12 86 CYS A C 1
ATOM 658 O O . CYS A 1 86 ? 2.702 -2.201 10.185 1.00 92.12 86 CYS A O 1
ATOM 660 N N . PHE A 1 87 ? 3.548 -1.514 8.216 1.00 93.12 87 PHE A N 1
ATOM 661 C CA . PHE A 1 87 ? 2.764 -0.272 8.097 1.00 93.12 87 PHE A CA 1
ATOM 662 C C . PHE A 1 87 ? 3.030 0.783 9.194 1.00 93.12 87 PHE A C 1
ATOM 664 O O . PHE A 1 87 ? 2.306 1.777 9.305 1.00 93.12 87 PHE A O 1
ATOM 671 N N . ARG A 1 88 ? 4.078 0.622 10.012 1.00 91.69 88 ARG A N 1
ATOM 672 C CA . ARG A 1 88 ? 4.486 1.591 11.047 1.00 91.69 88 ARG A CA 1
ATOM 673 C C . ARG A 1 88 ? 5.412 2.652 10.461 1.00 91.69 88 ARG A C 1
ATOM 675 O O . ARG A 1 88 ? 6.534 2.851 10.924 1.00 91.69 88 ARG A O 1
ATOM 682 N N . THR A 1 89 ? 4.941 3.326 9.418 1.00 93.06 89 THR A N 1
ATOM 683 C CA . THR A 1 89 ? 5.708 4.340 8.690 1.00 93.06 89 THR A CA 1
ATOM 684 C C . THR A 1 89 ? 4.956 5.657 8.630 1.00 93.06 89 THR A C 1
ATOM 686 O O . THR A 1 89 ? 3.727 5.715 8.712 1.00 93.06 89 THR A O 1
ATOM 689 N N . GLU A 1 90 ? 5.701 6.747 8.458 1.00 93.88 90 GLU A N 1
ATOM 690 C CA . GLU A 1 90 ? 5.096 8.053 8.201 1.00 93.88 90 GLU A CA 1
ATOM 691 C C . GLU A 1 90 ? 4.321 8.052 6.871 1.00 93.88 90 GLU A C 1
ATOM 693 O O . GLU A 1 90 ? 3.270 8.679 6.766 1.00 93.88 90 GLU A O 1
ATOM 698 N N . HIS A 1 91 ? 4.792 7.284 5.882 1.00 93.25 91 HIS A N 1
ATOM 699 C CA . HIS A 1 91 ? 4.138 7.103 4.586 1.00 93.25 91 HIS A CA 1
ATOM 700 C C . HIS A 1 91 ? 2.724 6.543 4.742 1.00 93.25 91 HIS A C 1
ATOM 702 O O . HIS A 1 91 ? 1.780 7.132 4.219 1.00 93.25 91 HIS A O 1
ATOM 708 N N . PHE A 1 92 ? 2.559 5.467 5.519 1.00 94.88 92 PHE A N 1
ATOM 709 C CA . PHE A 1 92 ? 1.239 4.905 5.795 1.00 94.88 92 PHE A CA 1
ATOM 710 C C . PHE A 1 92 ? 0.330 5.913 6.509 1.00 94.88 92 PHE A C 1
ATOM 712 O O . PHE A 1 92 ? -0.814 6.102 6.102 1.00 94.88 92 PHE A O 1
ATOM 719 N N . ARG A 1 93 ? 0.841 6.617 7.529 1.00 94.56 93 ARG A N 1
ATOM 720 C CA . ARG A 1 93 ? 0.061 7.616 8.286 1.00 94.56 93 ARG A CA 1
ATOM 721 C C . ARG A 1 93 ? -0.421 8.766 7.401 1.00 94.56 93 ARG A C 1
ATOM 723 O O . ARG A 1 93 ? -1.589 9.135 7.486 1.00 94.56 93 ARG A O 1
ATOM 730 N N . LYS A 1 94 ? 0.449 9.299 6.539 1.00 92.69 94 LYS A N 1
ATOM 731 C CA . LYS A 1 94 ? 0.099 10.354 5.574 1.00 92.69 94 LYS A CA 1
ATOM 732 C C . LYS A 1 94 ? -0.928 9.867 4.556 1.00 92.69 94 LYS A C 1
ATOM 734 O O . LYS A 1 94 ? -1.895 10.570 4.299 1.00 92.69 94 LYS A O 1
ATOM 739 N N . CYS A 1 95 ? -0.767 8.651 4.029 1.00 94.19 95 CYS A N 1
ATOM 740 C CA . CYS A 1 95 ? -1.766 8.058 3.139 1.00 94.19 95 CYS A CA 1
ATOM 741 C C . CYS A 1 95 ? -3.121 7.895 3.832 1.00 94.19 95 CYS A C 1
ATOM 743 O O . CYS A 1 95 ? -4.148 8.226 3.251 1.00 94.19 95 CYS A O 1
ATOM 745 N N . LEU A 1 96 ? -3.130 7.408 5.076 1.00 93.81 96 LEU A N 1
ATOM 746 C CA . LEU A 1 96 ? -4.356 7.191 5.836 1.00 93.81 96 LEU A CA 1
ATOM 747 C C . LEU A 1 96 ? -5.103 8.504 6.103 1.00 93.81 96 LEU A C 1
ATOM 749 O O . LEU A 1 96 ? -6.324 8.525 5.999 1.00 93.81 96 LEU A O 1
ATOM 753 N N . GLN A 1 97 ? -4.384 9.599 6.377 1.00 92.25 97 GLN A N 1
ATOM 754 C CA . GLN A 1 97 ? -4.965 10.932 6.598 1.00 92.25 97 GLN A CA 1
ATOM 755 C C . GLN A 1 97 ? -5.824 11.433 5.440 1.00 92.25 97 GLN A C 1
ATOM 757 O O . GLN A 1 97 ? -6.793 12.142 5.681 1.00 92.25 97 GLN A O 1
ATOM 762 N N . ILE A 1 98 ? -5.525 11.029 4.208 1.00 88.94 98 ILE A N 1
ATOM 763 C CA . ILE A 1 98 ? -6.302 11.425 3.027 1.00 88.94 98 ILE A CA 1
ATOM 764 C C . ILE A 1 98 ? -7.698 10.792 3.041 1.00 88.94 98 ILE A C 1
ATOM 766 O O . ILE A 1 98 ? -8.650 11.365 2.520 1.00 88.94 98 ILE A O 1
ATOM 770 N N . PHE A 1 99 ? -7.825 9.613 3.649 1.00 85.38 99 PHE A N 1
ATOM 771 C CA . PHE A 1 99 ? -9.084 8.876 3.739 1.00 85.38 99 PHE A CA 1
ATOM 772 C C . PHE A 1 99 ? -9.849 9.157 5.039 1.00 85.38 99 PHE A C 1
ATOM 774 O O . PHE A 1 99 ? -10.952 8.641 5.211 1.00 85.38 99 PHE A O 1
ATOM 781 N N . MET A 1 100 ? -9.280 9.943 5.959 1.00 84.94 100 MET A N 1
ATOM 782 C CA . MET A 1 100 ? -9.955 10.324 7.198 1.00 84.94 100 MET A CA 1
ATOM 783 C C . MET A 1 100 ? -10.820 11.571 6.971 1.00 84.94 100 MET A C 1
ATOM 785 O O . MET A 1 100 ? -10.366 12.520 6.329 1.00 84.94 100 MET A O 1
ATOM 789 N N . PRO A 1 101 ? -12.053 11.609 7.502 1.00 80.38 101 PRO A N 1
ATOM 790 C CA . PRO A 1 101 ? -12.853 12.826 7.490 1.00 80.38 101 PRO A CA 1
ATOM 791 C C . PRO A 1 101 ? -12.155 13.917 8.314 1.00 80.38 101 PRO A C 1
ATOM 793 O O . PRO A 1 101 ? -11.579 13.639 9.367 1.00 80.38 101 PRO A O 1
ATOM 796 N N . ALA A 1 102 ? -12.224 15.165 7.846 1.00 71.12 102 ALA A N 1
ATOM 797 C CA . ALA A 1 102 ? -11.588 16.317 8.494 1.00 71.12 102 ALA A CA 1
ATOM 798 C C . ALA A 1 102 ? -12.159 16.638 9.893 1.00 71.12 102 ALA A C 1
ATOM 800 O O . ALA A 1 102 ? -11.547 17.388 10.649 1.00 71.12 102 ALA A O 1
ATOM 801 N N . ASP A 1 103 ? -13.297 16.036 10.247 1.00 63.44 103 ASP A N 1
ATOM 802 C CA . ASP A 1 103 ? -14.109 16.389 11.412 1.00 63.44 103 ASP A CA 1
ATOM 803 C C . ASP A 1 103 ? -13.909 15.467 12.626 1.00 63.44 103 ASP A C 1
ATOM 805 O O . ASP A 1 103 ? -14.755 15.445 13.515 1.00 63.44 103 ASP A O 1
ATOM 809 N N . HIS A 1 104 ? -12.814 14.700 12.707 1.00 58.34 104 HIS A N 1
ATOM 810 C CA . HIS A 1 104 ? -12.448 14.030 13.961 1.00 58.34 104 HIS A CA 1
ATOM 811 C C . HIS A 1 104 ? -11.596 14.970 14.830 1.00 58.34 104 HIS A C 1
ATOM 813 O O . HIS A 1 104 ? -10.384 15.069 14.607 1.00 58.34 104 HIS A O 1
ATOM 819 N N . PRO A 1 105 ? -12.172 15.662 15.837 1.00 56.25 105 PRO A N 1
ATOM 820 C CA . PRO A 1 105 ? -11.367 16.354 16.828 1.00 56.25 105 PRO A CA 1
ATOM 821 C C . PRO A 1 105 ? -10.485 15.328 17.548 1.00 56.25 105 PRO A C 1
ATOM 823 O O . PRO A 1 105 ? -10.961 14.314 18.058 1.00 56.25 105 PRO A O 1
ATOM 826 N N . LEU A 1 106 ? -9.181 15.604 17.596 1.00 61.47 106 LEU A N 1
ATOM 827 C CA . LEU A 1 106 ? -8.171 14.869 18.364 1.00 61.47 106 LEU A CA 1
ATOM 828 C C . LEU A 1 106 ? -8.384 15.065 19.880 1.00 61.47 106 LEU A C 1
ATOM 830 O O . LEU A 1 106 ? -7.491 15.547 20.569 1.00 61.47 106 LEU A O 1
ATOM 834 N N . ASN A 1 107 ? -9.580 14.775 20.396 1.00 58.78 107 ASN A N 1
ATOM 835 C CA . ASN A 1 107 ? -9.903 14.926 21.815 1.00 58.78 107 ASN A CA 1
ATOM 836 C C . ASN A 1 107 ? -10.910 13.891 22.358 1.00 58.78 107 ASN A C 1
ATOM 838 O O . ASN A 1 107 ? -11.372 14.044 23.480 1.00 58.78 107 ASN A O 1
ATOM 842 N N . GLU A 1 108 ? -11.237 12.836 21.601 1.00 56.78 108 GLU A N 1
ATOM 843 C CA . GLU A 1 108 ? -12.110 11.732 22.062 1.00 56.78 108 GLU A CA 1
ATOM 844 C C . GLU A 1 108 ? -11.446 10.341 21.955 1.00 56.78 108 GLU A C 1
ATOM 846 O O . GLU A 1 108 ? -12.116 9.318 21.854 1.00 56.78 108 GLU A O 1
ATOM 851 N N . LEU A 1 109 ? -10.110 10.279 21.977 1.00 62.16 109 LEU A N 1
ATOM 852 C CA . LEU A 1 109 ? -9.358 9.025 22.173 1.00 62.16 109 LEU A CA 1
ATOM 853 C C . LEU A 1 109 ? -8.381 9.107 23.362 1.00 62.16 109 LEU A C 1
ATOM 855 O O . LEU A 1 109 ? -7.313 8.492 23.336 1.00 62.16 109 LEU A O 1
ATOM 859 N N . ALA A 1 110 ? -8.751 9.865 24.398 1.00 43.25 110 ALA A N 1
ATOM 860 C CA . ALA A 1 110 ? -8.104 9.852 25.710 1.00 43.25 110 ALA A CA 1
ATOM 861 C C . ALA A 1 110 ? -9.110 9.424 26.782 1.00 43.25 110 ALA A C 1
ATOM 863 O O . ALA A 1 110 ? -10.238 9.966 26.760 1.00 43.25 110 ALA A O 1
#

Nearest PDB structures (foldseek):
  6nf8-assembly1_N  TM=3.640E-01  e=4.552E+00  Bos taurus

Sequence (110 aa):
MARLSSSTGLAPIAVFALAFCAIASLSSAADSRMIMNALSNKYDTEDCPIYRNSPLHVVMDRVCLMCHEMYSHERPNMRVECRSNCFRTEHFRKCLQIFMPADHPLNELA